Protein AF-A0A968DYU6-F1 (afdb_monomer_lite)

pLDDT: mean 92.17, std 3.69, range [79.81, 97.62]

Foldseek 3Di:
DVVVLLCVLQPDALVLDFPDAPPNSHLDQDKDWDCVDCDDVSDDTDIGGDPSRPPDDLCSLVVSVVVVVVCCVPVNDDDPVVVVRNVSNVVVSVD

Structure (mmCIF, N/CA/C/O backbone):
data_AF-A0A968DYU6-F1
#
_entry.id   AF-A0A968DYU6-F1
#
loop_
_atom_site.group_PDB
_atom_site.id
_atom_site.type_symbol
_atom_site.label_atom_id
_atom_site.label_alt_id
_atom_site.label_comp_id
_atom_site.label_asym_id
_atom_site.label_entity_id
_atom_site.label_seq_id
_atom_site.pdbx_PDB_ins_code
_atom_site.Cartn_x
_atom_site.Cartn_y
_atom_site.Cartn_z
_atom_site.occupancy
_atom_site.B_iso_or_equiv
_atom_site.auth_seq_id
_atom_site.auth_comp_id
_atom_site.auth_asym_id
_atom_site.auth_atom_id
_atom_site.pdbx_PDB_model_num
ATOM 1 N N . ALA A 1 1 ? 14.430 6.909 1.039 1.00 80.12 1 ALA A N 1
ATOM 2 C CA . ALA A 1 1 ? 13.462 6.714 2.141 1.00 80.12 1 ALA A CA 1
ATOM 3 C C . ALA A 1 1 ? 12.104 6.251 1.614 1.00 80.12 1 ALA A C 1
ATOM 5 O O . ALA A 1 1 ? 11.884 5.052 1.614 1.00 80.12 1 ALA A O 1
ATOM 6 N N . PHE A 1 2 ? 11.224 7.134 1.111 1.00 85.56 2 PHE A N 1
ATOM 7 C CA . PHE A 1 2 ? 9.896 6.710 0.621 1.00 85.56 2 PHE A CA 1
ATOM 8 C C . PHE A 1 2 ? 9.967 5.739 -0.566 1.00 85.56 2 PHE A C 1
ATOM 10 O O . PHE A 1 2 ? 9.328 4.699 -0.531 1.00 85.56 2 PHE A O 1
ATOM 17 N N . LYS A 1 3 ? 10.796 6.033 -1.577 1.00 87.38 3 LYS A N 1
ATOM 18 C CA . LYS A 1 3 ? 11.012 5.130 -2.719 1.00 87.38 3 LYS A CA 1
ATOM 19 C C . LYS A 1 3 ? 11.460 3.740 -2.270 1.00 87.38 3 LYS A C 1
ATOM 21 O O . LYS A 1 3 ? 10.888 2.756 -2.706 1.00 87.38 3 LYS A O 1
ATOM 26 N N . ASP A 1 4 ? 12.450 3.659 -1.384 1.00 88.62 4 ASP A N 1
ATOM 27 C CA . ASP A 1 4 ? 12.981 2.369 -0.922 1.00 88.62 4 ASP A CA 1
ATOM 28 C C . ASP A 1 4 ? 11.930 1.586 -0.123 1.00 88.62 4 ASP A C 1
ATOM 30 O O . ASP A 1 4 ? 11.811 0.374 -0.272 1.00 88.62 4 ASP A O 1
ATOM 34 N N . TRP A 1 5 ? 11.122 2.290 0.679 1.00 90.81 5 TRP A N 1
ATOM 35 C CA . TRP A 1 5 ? 9.969 1.708 1.362 1.00 90.81 5 TRP A CA 1
ATOM 36 C C . TRP A 1 5 ? 8.922 1.188 0.372 1.00 90.81 5 TRP A C 1
ATOM 38 O O . TRP A 1 5 ? 8.458 0.060 0.526 1.00 90.81 5 TRP A O 1
ATOM 48 N N . LEU A 1 6 ? 8.574 1.972 -0.653 1.00 88.94 6 LEU A N 1
ATOM 49 C CA . LEU A 1 6 ? 7.603 1.594 -1.679 1.00 88.94 6 LEU A CA 1
ATOM 50 C C . LEU A 1 6 ? 8.084 0.362 -2.444 1.00 88.94 6 LEU A C 1
ATOM 52 O O . LEU A 1 6 ? 7.346 -0.609 -2.566 1.00 88.94 6 LEU A O 1
ATOM 56 N N . GLU A 1 7 ? 9.331 0.367 -2.911 1.00 88.38 7 GLU A N 1
ATOM 57 C CA . GLU A 1 7 ? 9.906 -0.774 -3.620 1.00 88.38 7 GLU A CA 1
ATOM 58 C C . GLU A 1 7 ? 9.884 -2.025 -2.755 1.00 88.38 7 GLU A C 1
ATOM 60 O O . GLU A 1 7 ? 9.373 -3.045 -3.198 1.00 88.38 7 GLU A O 1
ATOM 65 N N . TRP A 1 8 ? 10.381 -1.942 -1.518 1.00 89.62 8 TRP A N 1
ATOM 66 C CA . TRP A 1 8 ? 10.483 -3.098 -0.635 1.00 89.62 8 TRP A CA 1
ATOM 67 C C . TRP A 1 8 ? 9.113 -3.641 -0.192 1.00 89.62 8 TRP A C 1
ATOM 69 O O . TRP A 1 8 ? 8.900 -4.854 -0.214 1.00 89.62 8 TRP A O 1
ATOM 79 N N . SER A 1 9 ? 8.169 -2.767 0.169 1.00 89.94 9 SER A N 1
ATOM 80 C CA . SER A 1 9 ? 6.821 -3.169 0.607 1.00 89.94 9 SER A CA 1
ATOM 81 C C . SER A 1 9 ? 5.981 -3.771 -0.523 1.00 89.94 9 SER A C 1
ATOM 83 O O . SER A 1 9 ? 5.143 -4.638 -0.269 1.00 89.94 9 SER A O 1
ATOM 85 N N . THR A 1 10 ? 6.235 -3.362 -1.770 1.00 88.06 10 THR A N 1
ATOM 86 C CA . THR A 1 10 ? 5.487 -3.818 -2.950 1.00 88.06 10 THR A CA 1
ATOM 87 C C . THR A 1 10 ? 6.163 -4.957 -3.718 1.00 88.06 10 THR A C 1
ATOM 89 O O . THR A 1 10 ? 5.593 -5.453 -4.690 1.00 88.06 10 THR A O 1
ATOM 92 N N . VAL A 1 11 ? 7.339 -5.438 -3.286 1.00 84.62 11 VAL A N 1
ATOM 93 C CA . VAL A 1 11 ? 8.012 -6.572 -3.943 1.00 84.62 11 VAL A CA 1
ATOM 94 C C . VAL A 1 11 ? 7.095 -7.795 -4.000 1.00 84.62 11 VAL A C 1
ATOM 96 O O . VAL A 1 11 ? 6.519 -8.236 -3.003 1.00 84.62 11 VAL A O 1
ATOM 99 N N . GLY A 1 12 ? 7.044 -8.420 -5.175 1.00 86.69 12 GLY A N 1
ATOM 100 C CA . GLY A 1 12 ? 6.391 -9.706 -5.372 1.00 86.69 12 GLY A CA 1
ATOM 101 C C . GLY A 1 12 ? 5.633 -9.766 -6.688 1.00 86.69 12 GLY A C 1
ATOM 102 O O . GLY A 1 12 ? 6.063 -9.211 -7.702 1.00 86.69 12 GLY A O 1
ATOM 103 N N . ARG A 1 13 ? 4.510 -10.490 -6.678 1.00 89.19 13 ARG A N 1
ATOM 104 C CA . ARG A 1 13 ? 3.598 -10.572 -7.823 1.00 89.19 13 ARG A CA 1
ATOM 105 C C . ARG A 1 13 ? 2.633 -9.393 -7.769 1.00 89.19 13 ARG A C 1
ATOM 107 O O . ARG A 1 13 ? 2.135 -9.076 -6.694 1.00 89.19 13 ARG A O 1
ATOM 114 N N . ALA A 1 14 ? 2.291 -8.837 -8.928 1.00 88.31 14 ALA A N 1
ATOM 115 C CA . ALA A 1 14 ? 1.318 -7.748 -9.040 1.00 88.31 14 ALA A CA 1
ATOM 116 C C . ALA A 1 14 ? -0.013 -8.068 -8.334 1.00 88.31 14 ALA A C 1
ATOM 118 O O . ALA A 1 14 ? -0.523 -7.256 -7.572 1.00 88.31 14 ALA A O 1
ATOM 119 N N . ARG A 1 15 ? -0.521 -9.299 -8.477 1.00 89.50 15 ARG A N 1
ATOM 120 C CA . ARG A 1 15 ? -1.753 -9.759 -7.806 1.00 89.50 15 ARG A CA 1
ATOM 121 C C . ARG A 1 15 ? -1.718 -9.734 -6.275 1.00 89.50 15 ARG A C 1
ATOM 123 O O . ARG A 1 15 ? -2.761 -9.853 -5.649 1.00 89.50 15 ARG A O 1
ATOM 130 N N . ASP A 1 16 ? -0.526 -9.687 -5.680 1.00 90.38 16 ASP A N 1
ATOM 131 C CA . ASP A 1 16 ? -0.376 -9.666 -4.228 1.00 90.38 16 ASP A CA 1
ATOM 132 C C . ASP A 1 16 ? -0.311 -8.224 -3.688 1.00 90.38 16 ASP A C 1
ATOM 134 O O . ASP A 1 16 ? -0.244 -8.050 -2.472 1.00 90.38 16 ASP A O 1
ATOM 138 N N . LEU A 1 17 ? -0.299 -7.193 -4.546 1.00 92.25 17 LEU A N 1
ATOM 139 C CA . LEU A 1 17 ? -0.340 -5.799 -4.102 1.00 92.25 17 LEU A CA 1
ATOM 140 C C . LEU A 1 17 ? -1.544 -5.563 -3.186 1.00 92.25 17 LEU A C 1
ATOM 142 O O . LEU A 1 17 ? -2.670 -5.943 -3.497 1.00 92.25 17 LEU A O 1
ATOM 146 N N . GLN A 1 18 ? -1.286 -4.929 -2.047 1.00 92.00 18 GLN A N 1
ATOM 147 C CA . GLN A 1 18 ? -2.307 -4.546 -1.085 1.00 92.00 18 GLN A CA 1
ATOM 148 C C . GLN A 1 18 ? -2.549 -3.050 -1.158 1.00 92.00 18 GLN A C 1
ATOM 150 O O . GLN A 1 18 ? -1.616 -2.275 -1.356 1.00 92.00 18 GLN A O 1
ATOM 155 N N . ILE A 1 19 ? -3.794 -2.658 -0.905 1.00 92.12 19 ILE A N 1
ATOM 156 C CA . ILE A 1 19 ? -4.206 -1.254 -0.858 1.00 92.12 19 ILE A CA 1
ATOM 157 C C . ILE A 1 19 ? -3.469 -0.449 0.226 1.00 92.12 19 ILE A C 1
ATOM 159 O O . ILE A 1 19 ? -3.417 0.775 0.184 1.00 92.12 19 ILE A O 1
ATOM 163 N N . MET A 1 20 ? -2.892 -1.127 1.221 1.00 92.19 20 MET A N 1
ATOM 164 C CA . MET A 1 20 ? -2.188 -0.485 2.322 1.00 92.19 20 MET A CA 1
ATOM 165 C C . MET A 1 20 ? -1.206 -1.424 3.012 1.00 92.19 20 MET A C 1
ATOM 167 O O . MET A 1 20 ? -1.373 -2.646 3.017 1.00 92.19 20 MET A O 1
ATOM 171 N N . TYR A 1 2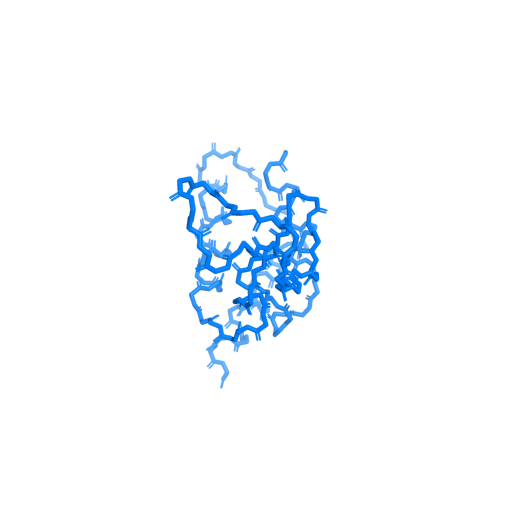1 ? -0.227 -0.801 3.659 1.00 93.12 21 TYR A N 1
ATOM 172 C CA . TYR A 1 21 ? 0.828 -1.440 4.429 1.00 93.12 21 TYR A CA 1
ATOM 173 C C . TYR A 1 21 ? 1.028 -0.669 5.732 1.00 93.12 21 TYR A C 1
ATOM 175 O O . TYR A 1 21 ? 0.733 0.526 5.813 1.00 93.12 21 TYR A O 1
ATOM 183 N N . GLY A 1 22 ? 1.545 -1.345 6.754 1.00 93.62 22 GLY A N 1
ATOM 184 C CA . GLY A 1 22 ? 2.027 -0.658 7.946 1.00 93.62 22 GLY A CA 1
ATOM 185 C C . GLY A 1 22 ? 3.239 0.225 7.629 1.00 93.62 22 GLY A C 1
ATOM 186 O O . GLY A 1 22 ? 3.862 0.113 6.569 1.00 93.62 22 GLY A O 1
ATOM 187 N N . LEU A 1 23 ? 3.594 1.123 8.550 1.00 90.50 23 LEU A N 1
ATOM 188 C CA . LEU A 1 23 ? 4.729 2.035 8.360 1.00 90.50 23 LEU A CA 1
ATOM 189 C C . LEU A 1 23 ? 6.057 1.280 8.182 1.00 90.50 23 LEU A C 1
ATOM 191 O O . LEU A 1 23 ? 6.936 1.752 7.464 1.00 90.50 23 LEU A O 1
ATOM 195 N N . GLY A 1 24 ? 6.188 0.092 8.777 1.00 91.56 24 GLY A N 1
ATOM 196 C CA . GLY A 1 24 ? 7.310 -0.825 8.588 1.00 91.56 24 GLY A CA 1
ATOM 197 C C . GLY A 1 24 ? 7.127 -1.793 7.416 1.00 91.56 24 GLY A C 1
ATOM 198 O O . GLY A 1 24 ? 7.880 -2.755 7.325 1.00 91.56 24 GLY A O 1
ATOM 199 N N . GLY A 1 25 ? 6.132 -1.569 6.547 1.00 90.88 25 GLY A N 1
ATOM 200 C CA . GLY A 1 25 ? 5.725 -2.417 5.418 1.00 90.88 25 GLY A CA 1
ATOM 201 C C . GLY A 1 25 ? 5.007 -3.704 5.822 1.00 90.88 25 GLY A C 1
ATOM 202 O O . GLY A 1 25 ? 4.969 -4.674 5.063 1.00 90.88 25 GLY A O 1
ATOM 203 N N . GLU A 1 26 ? 4.425 -3.735 7.020 1.00 92.31 26 GLU A N 1
ATOM 204 C CA . GLU A 1 26 ? 3.629 -4.857 7.490 1.00 92.31 26 GLU A CA 1
ATOM 205 C C . GLU A 1 26 ? 2.442 -5.111 6.553 1.00 92.31 26 GLU A C 1
ATOM 207 O O . GLU A 1 26 ? 1.639 -4.224 6.271 1.00 92.31 26 GLU A O 1
ATOM 212 N N . ARG A 1 27 ? 2.313 -6.362 6.107 1.00 91.62 27 ARG A N 1
ATOM 213 C CA . ARG A 1 27 ? 1.255 -6.824 5.191 1.00 91.62 27 ARG A CA 1
ATOM 214 C C . ARG A 1 27 ? 0.008 -7.335 5.899 1.00 91.62 27 ARG A C 1
ATOM 216 O O . ARG A 1 27 ? -1.041 -7.521 5.288 1.00 91.62 27 ARG A O 1
ATOM 223 N N . ARG A 1 28 ? 0.126 -7.632 7.192 1.00 92.94 28 ARG A N 1
ATOM 224 C CA . ARG A 1 28 ? -0.980 -8.104 8.027 1.00 92.94 28 ARG A CA 1
ATOM 225 C C . ARG A 1 28 ? -1.458 -6.944 8.875 1.00 92.94 28 ARG A C 1
ATOM 227 O O . ARG A 1 28 ? -0.763 -6.542 9.799 1.00 92.94 28 ARG A O 1
ATOM 234 N N . LEU A 1 29 ? -2.644 -6.445 8.555 1.00 95.38 29 LEU A N 1
ATOM 235 C CA . LEU A 1 29 ? -3.276 -5.326 9.248 1.00 95.38 29 LEU A CA 1
ATOM 236 C C . LEU A 1 29 ? -4.657 -5.742 9.754 1.00 95.38 29 LEU A C 1
ATOM 238 O O . LEU A 1 29 ? -5.618 -4.988 9.647 1.00 95.38 29 LEU A O 1
ATOM 242 N N . THR A 1 30 ? -4.761 -6.971 10.266 1.00 95.31 30 THR A N 1
ATOM 243 C CA . THR A 1 30 ? -6.006 -7.515 10.812 1.00 95.31 30 THR A CA 1
ATOM 244 C C . THR A 1 30 ? -6.614 -6.528 11.796 1.00 95.31 30 THR A C 1
ATOM 246 O O . THR A 1 30 ? -5.969 -6.142 12.770 1.00 95.31 30 THR A O 1
ATOM 249 N N . GLU A 1 31 ? -7.845 -6.114 11.514 1.00 96.12 31 GLU A N 1
ATOM 250 C CA . GLU A 1 31 ? -8.580 -5.232 12.404 1.00 96.12 31 GLU A CA 1
ATOM 251 C C . GLU A 1 31 ? -9.144 -6.029 13.579 1.00 96.12 31 GLU A C 1
ATOM 253 O O . GLU A 1 31 ? -9.752 -7.085 13.390 1.00 96.12 31 GLU A O 1
ATOM 258 N N . ILE A 1 32 ? -8.927 -5.524 14.791 1.00 96.69 32 ILE A N 1
ATOM 259 C CA . ILE A 1 32 ? -9.450 -6.101 16.029 1.00 96.69 32 ILE A CA 1
ATOM 260 C C . ILE A 1 32 ? -10.130 -5.022 16.867 1.00 96.69 32 ILE A C 1
ATOM 262 O O . ILE A 1 32 ? -9.733 -3.856 16.844 1.00 96.69 32 ILE A O 1
ATOM 266 N N . GLU A 1 33 ? -11.148 -5.422 17.624 1.00 97.62 33 GLU A N 1
ATOM 267 C CA . GLU A 1 33 ? -11.789 -4.574 18.628 1.00 97.62 33 GLU A CA 1
ATOM 268 C C . GLU A 1 33 ? -11.073 -4.697 19.977 1.00 97.62 33 GLU A C 1
ATOM 270 O O . GLU A 1 33 ? -10.654 -5.787 20.366 1.00 97.62 33 GLU A O 1
ATOM 275 N N . LEU A 1 34 ? -10.963 -3.576 20.691 1.00 97.50 34 LEU A N 1
ATOM 276 C CA . LEU A 1 34 ? -10.398 -3.480 22.039 1.00 97.50 34 LEU A CA 1
ATOM 277 C C . LEU A 1 34 ? -11.529 -3.152 23.030 1.00 97.50 34 LEU A C 1
ATOM 279 O O . LEU A 1 34 ? -11.787 -1.973 23.303 1.00 97.50 34 LEU A O 1
ATOM 283 N N . PRO A 1 35 ? -12.279 -4.162 23.518 1.00 96.75 35 PRO A N 1
ATOM 284 C CA . PRO A 1 35 ? -13.482 -3.955 24.325 1.00 96.75 35 PRO A CA 1
ATOM 285 C C . PRO A 1 35 ? -13.206 -3.284 25.677 1.00 96.75 35 PRO A C 1
ATOM 287 O O . PRO A 1 35 ? -14.111 -2.681 26.252 1.00 96.75 35 PRO A O 1
ATOM 290 N N . GLU A 1 36 ? -11.979 -3.359 26.182 1.00 96.94 36 GLU A N 1
ATOM 291 C CA . GLU A 1 36 ? -11.530 -2.727 27.420 1.00 96.94 36 GLU A CA 1
ATOM 292 C C . GLU A 1 36 ? -11.356 -1.206 27.305 1.00 96.94 36 GLU A C 1
ATOM 294 O O . GLU A 1 36 ? -11.364 -0.512 28.322 1.00 96.94 36 GLU A O 1
ATOM 299 N N . LEU A 1 37 ? -11.237 -0.665 26.088 1.00 97.31 37 LEU A N 1
ATOM 300 C CA . LEU A 1 37 ? -11.053 0.766 25.869 1.00 97.31 37 LEU A CA 1
ATOM 301 C C . LEU A 1 37 ? -12.399 1.478 25.682 1.00 97.31 37 LEU A C 1
ATOM 303 O O . LEU A 1 37 ? -13.248 1.071 24.890 1.00 97.31 37 LEU A O 1
ATOM 307 N N . GLU A 1 38 ? -12.584 2.587 26.401 1.00 96.50 38 GLU A N 1
ATOM 308 C CA . GLU A 1 38 ? -13.787 3.427 26.297 1.00 96.50 38 GLU A CA 1
ATOM 309 C C . GLU A 1 38 ? -13.841 4.237 24.992 1.00 96.50 38 GLU A C 1
ATOM 311 O O . GLU A 1 38 ? -14.920 4.570 24.507 1.00 96.50 38 GLU A O 1
ATOM 316 N N . GLY A 1 39 ? -12.673 4.513 24.411 1.00 96.94 39 GLY A N 1
ATOM 317 C CA . GLY A 1 39 ? -12.527 5.335 23.218 1.00 96.94 39 GLY A CA 1
ATOM 318 C C . GLY A 1 39 ? -12.661 6.832 23.487 1.00 96.94 39 GLY A C 1
ATOM 319 O O . GLY A 1 39 ? -13.028 7.292 24.569 1.00 96.94 39 GLY A O 1
ATOM 320 N N . TYR A 1 40 ? -12.307 7.633 22.485 1.00 96.12 40 TYR A N 1
ATOM 321 C CA . TYR A 1 40 ? -12.315 9.086 22.623 1.00 96.12 40 TYR A CA 1
ATOM 322 C C . TYR A 1 40 ? -13.748 9.609 22.782 1.00 96.12 40 TYR A C 1
ATOM 324 O O . TYR A 1 40 ? -14.600 9.362 21.927 1.00 96.12 40 TYR A O 1
ATOM 332 N N . ARG A 1 41 ? -14.013 10.342 23.874 1.00 97.06 41 ARG A N 1
ATOM 333 C CA . ARG A 1 41 ? -15.348 10.873 24.225 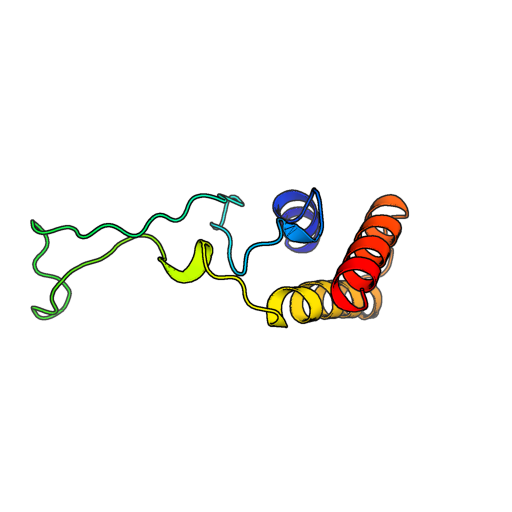1.00 97.06 41 ARG A CA 1
ATOM 334 C C . ARG A 1 41 ? -16.446 9.796 24.248 1.00 97.06 41 ARG A C 1
ATOM 336 O O . ARG A 1 41 ? -17.571 10.060 23.835 1.00 97.06 41 ARG A O 1
ATOM 343 N N . GLY A 1 42 ? -16.112 8.584 24.692 1.00 95.56 42 GLY A N 1
ATOM 344 C CA . GLY A 1 42 ? -17.057 7.465 24.748 1.00 95.56 42 GLY A CA 1
ATOM 345 C C . GLY A 1 42 ? -17.390 6.838 23.389 1.00 95.56 42 GLY A C 1
ATOM 346 O O . GLY A 1 42 ? -18.360 6.090 23.290 1.00 95.56 42 GLY A O 1
ATOM 347 N N . SER A 1 43 ? -16.628 7.141 22.330 1.00 96.12 43 SER A N 1
ATOM 348 C CA . SER A 1 43 ? -16.834 6.545 21.002 1.00 96.12 43 SER A CA 1
ATOM 349 C C . SER A 1 43 ? -16.449 5.068 21.007 1.00 96.12 43 SER A C 1
ATOM 351 O O . SER A 1 43 ? -15.294 4.731 21.261 1.00 96.12 43 SER A O 1
ATOM 353 N N . ARG A 1 44 ? -17.400 4.189 20.677 1.00 95.69 44 ARG A N 1
ATOM 354 C CA . ARG A 1 44 ? -17.204 2.734 20.666 1.00 95.69 44 ARG A CA 1
ATOM 355 C C . ARG A 1 44 ? -17.726 2.099 19.370 1.00 95.69 44 ARG A C 1
ATOM 357 O O . ARG A 1 44 ? -18.704 2.599 18.814 1.00 95.69 44 ARG A O 1
ATOM 364 N N . PRO A 1 45 ? -17.125 0.981 18.923 1.00 96.06 45 PRO A N 1
ATOM 365 C CA . PRO A 1 45 ? -15.970 0.309 19.531 1.00 96.06 45 PRO A CA 1
ATOM 366 C C . PRO A 1 45 ? -14.631 0.952 19.137 1.00 96.06 45 PRO A C 1
ATOM 368 O O . PRO A 1 45 ? -14.520 1.604 18.098 1.00 96.06 45 PRO A O 1
ATOM 371 N N . VAL A 1 46 ? -13.606 0.746 19.969 1.00 97.25 46 VAL A N 1
ATOM 372 C CA . VAL A 1 46 ? -12.218 1.080 19.623 1.00 97.25 46 VAL A CA 1
ATOM 373 C C . VAL A 1 46 ? -11.644 -0.061 18.797 1.00 97.25 46 VAL A C 1
ATOM 375 O O . VAL A 1 46 ? -11.700 -1.215 19.220 1.00 97.25 46 VAL A O 1
ATOM 378 N N . ARG A 1 47 ? -11.092 0.268 17.629 1.00 96.69 47 ARG A N 1
ATOM 379 C CA . ARG A 1 47 ? -10.463 -0.691 16.719 1.00 96.69 47 ARG A CA 1
ATOM 380 C C . ARG A 1 47 ? -9.016 -0.320 16.443 1.00 96.69 47 ARG A C 1
ATOM 382 O O . ARG A 1 47 ? -8.672 0.861 16.422 1.00 96.69 47 ARG A O 1
ATOM 389 N N . VAL A 1 48 ? -8.186 -1.334 16.226 1.00 95.00 48 VAL A N 1
ATOM 390 C CA . VAL A 1 48 ? -6.806 -1.190 15.742 1.00 95.00 48 VAL A CA 1
ATOM 391 C C . VAL A 1 48 ? -6.570 -2.146 14.581 1.00 95.00 48 VAL A C 1
ATOM 393 O O . VAL A 1 48 ? -7.161 -3.221 14.543 1.00 95.00 48 VAL A O 1
ATOM 396 N N . GLY A 1 49 ? -5.709 -1.753 13.642 1.00 94.44 49 GLY A N 1
ATOM 397 C CA . GLY A 1 49 ? -5.564 -2.414 12.342 1.00 94.44 49 GLY A CA 1
ATOM 398 C C . GLY A 1 49 ? -6.393 -1.714 11.264 1.00 94.44 49 GLY A C 1
ATOM 399 O O . GLY A 1 49 ? -6.778 -0.557 11.429 1.00 94.44 49 GLY A O 1
ATOM 400 N N . ASN A 1 50 ? -6.627 -2.391 10.142 1.00 94.81 50 ASN A N 1
ATOM 401 C CA . ASN A 1 50 ? -7.453 -1.874 9.058 1.00 94.81 50 ASN A CA 1
ATOM 402 C C . ASN A 1 50 ? -8.008 -3.016 8.197 1.00 94.81 50 ASN A C 1
ATOM 404 O O . ASN A 1 50 ? -7.264 -3.620 7.427 1.00 94.81 50 ASN A O 1
ATOM 408 N N . ALA A 1 51 ? -9.315 -3.285 8.272 1.00 93.19 51 ALA A N 1
ATOM 409 C CA . 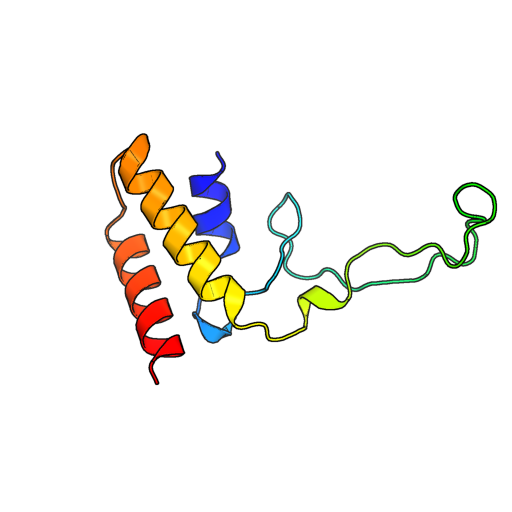ALA A 1 51 ? -9.942 -4.394 7.550 1.00 93.19 51 ALA A CA 1
ATOM 410 C C . ALA A 1 51 ? -9.830 -4.289 6.018 1.00 93.19 51 ALA A C 1
ATOM 412 O O . ALA A 1 51 ? -9.896 -5.313 5.328 1.00 93.19 51 ALA A O 1
ATOM 413 N N . ALA A 1 52 ? -9.602 -3.090 5.474 1.00 91.69 52 ALA A N 1
ATOM 414 C CA . ALA A 1 52 ? -9.463 -2.898 4.036 1.00 91.69 52 ALA A CA 1
ATOM 415 C C . ALA A 1 52 ? -8.187 -3.530 3.458 1.00 91.69 52 ALA A C 1
ATOM 417 O O . ALA A 1 52 ? -8.142 -3.786 2.261 1.00 91.69 52 ALA A O 1
ATOM 418 N N . TYR A 1 53 ? -7.195 -3.895 4.279 1.00 91.69 53 TYR A N 1
ATOM 419 C CA . TYR A 1 53 ? -5.946 -4.527 3.819 1.00 91.69 53 TYR A CA 1
ATOM 420 C C . TYR A 1 53 ? -6.125 -5.845 3.040 1.00 91.69 53 TYR A C 1
ATOM 422 O O . TYR A 1 53 ? -5.196 -6.300 2.368 1.00 91.69 53 TYR A O 1
ATOM 430 N N . SER A 1 54 ? -7.293 -6.480 3.185 1.00 88.88 54 SER A N 1
ATOM 431 C CA . SER A 1 54 ? -7.678 -7.728 2.516 1.00 88.88 54 SER A CA 1
ATOM 432 C C . SER A 1 54 ? -8.582 -7.513 1.300 1.00 88.88 54 SER A C 1
ATOM 434 O O . SER A 1 54 ? -8.879 -8.463 0.576 1.00 88.88 54 SER A O 1
ATOM 436 N N . GLN A 1 55 ? -9.037 -6.280 1.079 1.00 91.50 55 GLN A N 1
ATOM 437 C CA . GLN A 1 55 ? -9.899 -5.942 -0.041 1.00 91.50 55 GLN A CA 1
ATOM 438 C C . GLN A 1 55 ? -9.074 -5.832 -1.317 1.00 91.50 55 GLN A C 1
ATOM 440 O O . GLN A 1 55 ? -7.997 -5.238 -1.338 1.00 91.50 55 GLN A O 1
ATOM 445 N N . PHE A 1 56 ? -9.621 -6.379 -2.397 1.00 90.44 56 PHE A N 1
ATOM 446 C CA . PHE A 1 56 ? -9.100 -6.152 -3.732 1.00 90.44 56 PHE A CA 1
ATOM 447 C C . PHE A 1 56 ? -9.654 -4.827 -4.260 1.00 90.44 56 PHE A C 1
ATOM 449 O O . PHE A 1 56 ? -10.856 -4.712 -4.503 1.00 90.44 56 PHE A O 1
ATOM 456 N N . GLN A 1 57 ? -8.785 -3.829 -4.406 1.00 91.88 57 GLN A N 1
ATOM 457 C CA . GLN A 1 57 ? -9.112 -2.523 -4.978 1.00 91.88 57 GLN A CA 1
ATOM 458 C C . GLN A 1 57 ? -8.158 -2.248 -6.143 1.00 91.88 57 GLN A C 1
ATOM 460 O O . GLN A 1 57 ? -6.969 -2.539 -6.048 1.00 91.88 57 GLN A O 1
ATOM 465 N N . LEU A 1 58 ? -8.691 -1.759 -7.265 1.00 92.62 58 LEU A N 1
ATOM 466 C CA . LEU A 1 58 ? -7.937 -1.597 -8.518 1.00 92.62 58 LEU A CA 1
ATOM 467 C C . LEU A 1 58 ? -7.107 -0.306 -8.572 1.00 92.62 58 LEU A C 1
ATOM 469 O O . LEU A 1 58 ? -6.196 -0.192 -9.388 1.00 92.62 58 LEU A O 1
ATOM 473 N N . ASP A 1 59 ? -7.416 0.666 -7.722 1.00 93.38 59 ASP A N 1
ATOM 474 C CA . ASP A 1 59 ? -6.732 1.958 -7.653 1.00 93.38 59 ASP A CA 1
ATOM 475 C C . ASP A 1 59 ?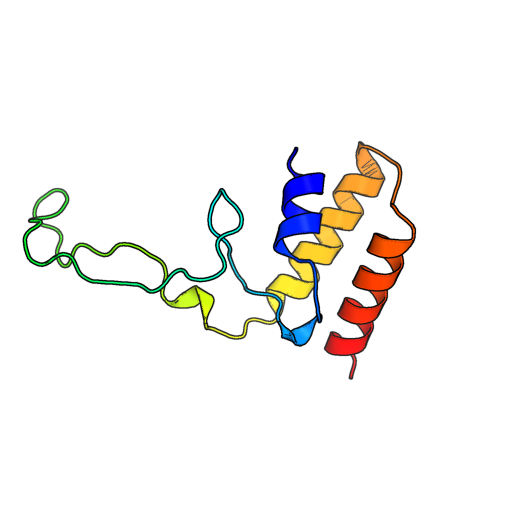 -5.254 1.828 -7.254 1.00 93.38 59 ASP A C 1
ATOM 477 O O . ASP A 1 59 ? -4.416 2.547 -7.797 1.00 93.38 59 ASP A O 1
ATOM 481 N N . ILE A 1 60 ? -4.902 0.851 -6.409 1.00 93.69 60 ILE A N 1
ATOM 482 C CA . ILE A 1 60 ? -3.522 0.620 -5.950 1.00 93.69 60 ILE A CA 1
ATOM 483 C C . ILE A 1 60 ? -2.506 0.497 -7.092 1.00 93.69 60 ILE A C 1
ATOM 485 O O . ILE A 1 60 ? -1.369 0.955 -6.972 1.00 93.69 60 ILE A O 1
ATOM 489 N N . TYR A 1 61 ? -2.896 -0.099 -8.219 1.00 94.25 61 TYR A N 1
ATOM 490 C CA . TYR A 1 61 ? -2.010 -0.246 -9.370 1.00 94.25 61 TYR A CA 1
ATOM 491 C C . TYR A 1 61 ? -1.673 1.110 -9.994 1.00 94.25 61 TYR A C 1
ATOM 493 O O . TYR A 1 61 ? -0.518 1.364 -10.339 1.00 94.25 61 TYR A O 1
ATOM 501 N N . GLY A 1 62 ? -2.668 1.996 -10.081 1.00 94.81 62 GLY A N 1
ATOM 502 C CA . GLY A 1 62 ? -2.487 3.376 -10.518 1.00 94.81 62 GLY A CA 1
ATOM 503 C C . GLY A 1 62 ? -1.606 4.163 -9.554 1.00 94.81 62 GLY A C 1
ATOM 504 O O . GLY A 1 62 ? -0.667 4.815 -9.998 1.00 94.81 62 GLY A O 1
ATOM 505 N N . GLU A 1 63 ? -1.835 4.031 -8.247 1.00 94.31 63 GLU A N 1
ATOM 506 C CA . GLU A 1 63 ? -1.056 4.723 -7.210 1.00 94.31 63 GLU A CA 1
ATOM 507 C C . GLU A 1 63 ? 0.433 4.331 -7.225 1.00 94.31 63 GLU A C 1
ATOM 509 O O . GLU A 1 63 ? 1.318 5.183 -7.092 1.00 94.31 63 GLU A O 1
ATOM 514 N N . VAL A 1 64 ? 0.746 3.046 -7.446 1.00 93.06 64 VAL A N 1
ATOM 515 C CA . VAL A 1 64 ? 2.135 2.569 -7.595 1.00 93.06 64 VAL A CA 1
ATOM 516 C C . VAL A 1 64 ? 2.790 3.162 -8.847 1.00 93.06 64 VAL A C 1
ATOM 518 O O . VAL A 1 64 ? 3.944 3.604 -8.792 1.00 93.06 64 VAL A O 1
ATOM 521 N N . LEU A 1 65 ? 2.067 3.194 -9.970 1.00 93.56 65 LEU A N 1
ATOM 522 C CA . LEU A 1 65 ? 2.561 3.760 -11.227 1.00 93.56 65 LEU A CA 1
ATOM 523 C C . LEU A 1 65 ? 2.750 5.279 -11.139 1.00 93.56 65 LEU A C 1
ATOM 525 O O . LEU A 1 65 ? 3.775 5.783 -11.603 1.00 93.56 65 LEU A O 1
ATOM 529 N N . ASP A 1 66 ? 1.819 6.001 -10.514 1.00 94.94 66 ASP A N 1
ATOM 530 C CA . ASP A 1 66 ? 1.919 7.449 -10.322 1.00 94.94 66 ASP A CA 1
ATOM 531 C C . ASP A 1 66 ? 3.073 7.797 -9.375 1.00 94.94 66 ASP A C 1
ATOM 533 O O . ASP A 1 66 ? 3.922 8.630 -9.696 1.00 94.94 66 ASP A O 1
ATOM 537 N N . SER A 1 67 ? 3.221 7.057 -8.273 1.00 92.81 67 SER A N 1
ATOM 538 C CA . SER A 1 67 ? 4.364 7.198 -7.362 1.00 92.81 67 SER A CA 1
ATOM 539 C C . SER A 1 67 ? 5.703 6.999 -8.084 1.00 92.81 67 SER A C 1
ATOM 541 O O . SER A 1 67 ? 6.641 7.785 -7.905 1.00 92.81 67 SER A O 1
ATOM 543 N N . ALA A 1 68 ? 5.801 5.977 -8.941 1.00 91.50 68 ALA A N 1
ATOM 544 C CA . ALA A 1 68 ? 6.988 5.732 -9.756 1.00 91.50 68 ALA A CA 1
ATOM 545 C C . ALA A 1 68 ? 7.226 6.850 -10.790 1.00 91.50 68 ALA A C 1
ATOM 547 O O . ALA A 1 68 ? 8.370 7.275 -10.994 1.00 91.50 68 ALA A O 1
ATOM 548 N N . HIS A 1 69 ? 6.162 7.356 -11.420 1.00 92.38 69 HIS A N 1
ATOM 549 C CA . HIS A 1 69 ? 6.222 8.478 -12.355 1.00 92.38 69 HIS A CA 1
ATOM 550 C C . HIS A 1 69 ? 6.742 9.751 -11.676 1.00 92.38 69 HIS A C 1
ATOM 552 O O . HIS A 1 69 ? 7.696 10.365 -12.166 1.00 92.38 69 HIS A O 1
ATOM 558 N N . LEU A 1 70 ? 6.165 10.124 -10.531 1.00 93.62 70 LEU A N 1
ATOM 559 C CA . LEU A 1 70 ? 6.566 11.290 -9.747 1.00 93.62 70 LEU A CA 1
ATOM 560 C C . LEU A 1 70 ? 8.025 11.184 -9.297 1.00 93.62 70 LEU A C 1
ATOM 562 O O . LEU A 1 70 ? 8.787 12.143 -9.453 1.00 93.62 70 LEU A O 1
ATOM 566 N N . TYR A 1 71 ? 8.452 10.012 -8.819 1.00 91.06 71 TYR A N 1
ATOM 567 C CA . TYR A 1 71 ? 9.849 9.782 -8.452 1.00 91.06 71 TYR A CA 1
ATOM 568 C C . TYR A 1 71 ? 10.793 10.000 -9.641 1.00 91.06 71 TYR A C 1
ATOM 570 O O . TYR A 1 71 ? 11.756 10.765 -9.544 1.00 91.06 71 TYR A O 1
ATOM 578 N N . ARG A 1 72 ? 10.486 9.400 -10.798 1.00 91.06 72 ARG A N 1
ATOM 579 C CA . ARG A 1 72 ? 11.283 9.577 -12.019 1.00 91.06 72 ARG A CA 1
ATOM 580 C C . ARG A 1 72 ? 11.347 11.040 -12.453 1.00 91.06 72 ARG A C 1
ATOM 582 O O . ARG A 1 72 ? 12.401 11.492 -12.895 1.00 91.06 72 ARG A O 1
ATOM 589 N N . LYS A 1 73 ? 10.226 11.758 -12.362 1.00 93.12 73 LYS A N 1
ATOM 590 C CA . LYS A 1 73 ? 10.092 13.146 -12.812 1.00 93.12 73 LYS A CA 1
ATOM 591 C C . LYS A 1 73 ? 10.900 14.125 -11.961 1.00 93.12 73 LYS A C 1
ATOM 593 O O . LYS A 1 73 ? 11.469 15.059 -12.518 1.00 93.12 73 LYS A O 1
ATOM 598 N N . PHE A 1 74 ? 10.932 13.933 -10.643 1.00 92.69 74 PHE A N 1
ATOM 599 C CA . PHE A 1 74 ? 11.485 14.927 -9.715 1.00 92.69 74 PHE A CA 1
ATOM 600 C C . PHE A 1 74 ? 12.803 14.528 -9.050 1.00 92.69 74 PHE A C 1
ATOM 602 O O . PHE A 1 74 ? 13.568 15.410 -8.671 1.00 92.69 74 PHE A O 1
ATOM 609 N N . VAL A 1 75 ? 13.081 13.232 -8.897 1.00 90.19 75 VAL A N 1
ATOM 610 C CA . VAL A 1 75 ? 14.309 12.735 -8.249 1.00 90.19 75 VAL A CA 1
ATOM 611 C C . VAL A 1 75 ? 15.279 12.168 -9.283 1.00 90.19 75 VAL A C 1
ATOM 613 O O . VAL A 1 75 ? 16.472 12.458 -9.240 1.00 90.19 75 VAL A O 1
ATOM 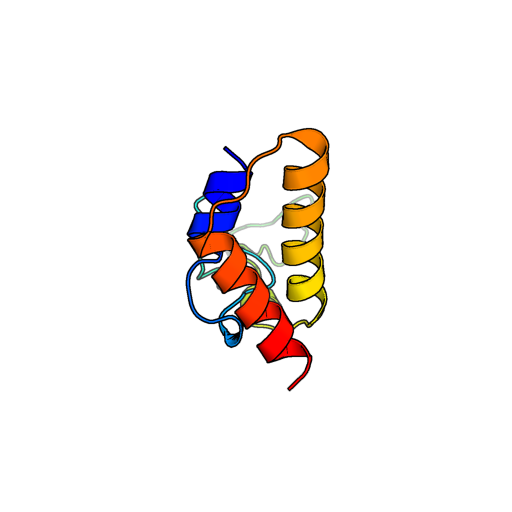616 N N . GLY A 1 76 ? 14.758 11.420 -10.256 1.00 83.69 76 GLY A N 1
ATOM 617 C CA . GLY A 1 76 ? 15.550 10.806 -11.316 1.00 83.69 76 GLY A CA 1
ATOM 618 C C . GLY A 1 76 ? 16.094 9.422 -10.950 1.00 83.69 76 GLY A C 1
ATOM 619 O O . GLY A 1 76 ? 16.164 9.035 -9.787 1.00 83.69 76 GLY A O 1
ATOM 620 N N . GLY A 1 77 ? 16.468 8.667 -11.987 1.00 79.81 77 GLY A N 1
ATOM 621 C CA . GLY A 1 77 ? 16.858 7.261 -11.873 1.00 79.81 77 GLY A CA 1
ATOM 622 C C . GLY A 1 77 ? 15.656 6.331 -11.690 1.00 79.81 77 GLY A C 1
ATOM 623 O O . GLY A 1 77 ? 14.687 6.645 -11.009 1.00 79.81 77 GLY A O 1
ATOM 624 N N . MET A 1 78 ? 15.696 5.172 -12.337 1.00 82.88 78 MET A N 1
ATOM 625 C CA . MET A 1 78 ? 14.763 4.082 -12.075 1.00 82.88 78 MET A CA 1
ATOM 626 C C . MET A 1 78 ? 15.524 2.788 -12.267 1.00 82.88 78 MET A C 1
ATOM 628 O O . MET A 1 78 ? 16.154 2.593 -13.306 1.00 82.88 78 MET A O 1
ATOM 632 N N . ASP A 1 79 ? 15.502 1.948 -11.244 1.00 85.88 79 ASP A N 1
ATOM 633 C CA . ASP A 1 79 ? 16.175 0.666 -11.302 1.00 85.88 79 ASP A CA 1
ATOM 634 C C . ASP A 1 79 ? 15.523 -0.238 -12.366 1.00 85.88 79 ASP A C 1
ATOM 636 O O . ASP A 1 79 ? 14.300 -0.244 -12.538 1.00 85.88 79 ASP A O 1
ATOM 640 N N . ALA A 1 80 ? 16.340 -0.986 -13.112 1.00 89.56 80 ALA A N 1
ATOM 641 C CA . ALA A 1 80 ? 15.856 -1.822 -14.209 1.00 89.56 80 ALA A CA 1
ATOM 642 C C . ALA A 1 80 ? 14.970 -2.979 -13.715 1.00 89.56 80 ALA A C 1
ATOM 644 O O . ALA A 1 80 ? 14.017 -3.358 -14.399 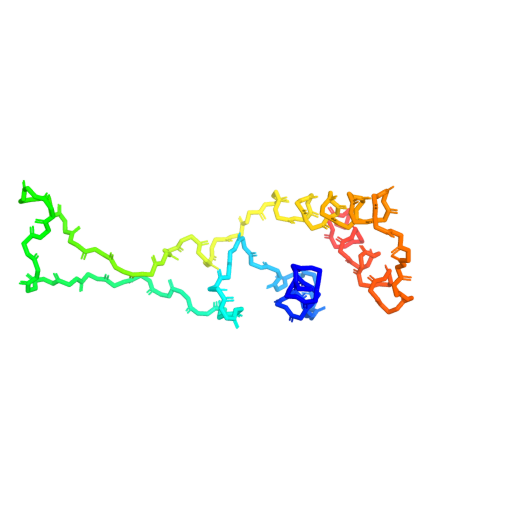1.00 89.56 80 ALA A O 1
ATOM 645 N N . GLN A 1 81 ? 15.248 -3.522 -12.527 1.00 89.06 81 GLN A N 1
ATOM 646 C CA . GLN A 1 81 ? 14.432 -4.563 -11.908 1.00 89.06 81 GLN A CA 1
ATOM 647 C C . GLN A 1 81 ? 13.084 -3.994 -11.462 1.00 89.06 81 GLN A C 1
ATOM 649 O O . GLN A 1 81 ? 12.050 -4.635 -11.673 1.00 89.06 81 GLN A O 1
ATOM 654 N N . TYR A 1 82 ? 13.077 -2.780 -10.903 1.00 88.38 82 TYR A N 1
ATOM 655 C CA . TYR A 1 82 ? 11.830 -2.106 -10.547 1.00 88.38 82 TYR A CA 1
ATOM 656 C C . TYR A 1 82 ? 10.997 -1.751 -11.786 1.00 88.38 82 TYR A C 1
ATOM 658 O O . TYR A 1 82 ? 9.790 -1.971 -11.794 1.00 88.38 82 TYR A O 1
ATOM 666 N N . TRP A 1 83 ? 11.624 -1.323 -12.887 1.00 91.31 83 TRP A N 1
ATOM 667 C CA . TRP A 1 83 ? 10.920 -1.110 -14.157 1.00 91.31 83 TRP A CA 1
ATOM 668 C C . TRP A 1 83 ? 10.229 -2.383 -14.670 1.00 91.31 83 TRP A C 1
ATOM 670 O O . TRP A 1 83 ? 9.050 -2.347 -15.014 1.00 91.31 83 TRP A O 1
ATOM 680 N N . GLN A 1 84 ? 10.919 -3.528 -14.650 1.00 92.81 84 GLN A N 1
ATOM 681 C CA . GLN A 1 84 ? 10.315 -4.818 -15.017 1.00 92.81 84 GLN A CA 1
ATOM 682 C C . GLN A 1 84 ? 9.156 -5.206 -14.091 1.00 92.81 84 GLN A C 1
ATOM 684 O O . GLN A 1 84 ? 8.196 -5.839 -14.525 1.00 92.81 84 GLN A O 1
ATOM 689 N N . TYR A 1 85 ? 9.237 -4.854 -12.807 1.00 92.44 85 TYR A N 1
ATOM 690 C CA . TYR A 1 85 ? 8.126 -5.040 -11.881 1.00 92.44 85 TYR A CA 1
ATOM 691 C C . TYR A 1 85 ? 6.912 -4.186 -12.269 1.00 92.44 85 TYR A C 1
ATOM 693 O O . TYR A 1 85 ? 5.812 -4.729 -12.347 1.00 92.44 85 TYR A O 1
ATOM 701 N N . LEU A 1 86 ? 7.107 -2.904 -12.592 1.00 93.00 86 LEU A N 1
ATOM 702 C CA . LEU A 1 86 ? 6.024 -2.024 -13.045 1.00 93.00 86 LEU A CA 1
ATOM 703 C C . LEU A 1 86 ? 5.373 -2.531 -14.340 1.00 93.00 86 LEU A C 1
ATOM 705 O O . LEU A 1 86 ? 4.156 -2.468 -14.466 1.00 93.00 86 LEU A O 1
ATOM 709 N N . GLN A 1 87 ? 6.150 -3.097 -15.271 1.00 94.44 87 GLN A N 1
ATOM 710 C CA . GLN A 1 87 ? 5.598 -3.738 -16.472 1.00 94.44 87 GLN A CA 1
ATOM 711 C C . GLN A 1 87 ? 4.678 -4.910 -16.115 1.00 94.44 87 GLN A C 1
ATOM 713 O O . GLN A 1 87 ? 3.543 -4.939 -16.568 1.00 94.44 87 GLN A O 1
ATOM 718 N N . ARG A 1 88 ? 5.102 -5.805 -15.210 1.00 94.50 88 ARG A N 1
ATOM 719 C CA . ARG A 1 88 ? 4.247 -6.906 -14.725 1.00 94.50 88 ARG A CA 1
ATOM 720 C C . ARG A 1 88 ? 2.983 -6.420 -14.016 1.00 94.50 88 ARG A C 1
ATOM 722 O O . ARG A 1 88 ? 1.982 -7.129 -14.012 1.00 94.50 88 ARG A O 1
ATOM 729 N N . VAL A 1 89 ? 3.043 -5.258 -13.362 1.00 94.69 89 VAL A N 1
ATOM 730 C CA . VAL A 1 89 ? 1.865 -4.616 -12.769 1.00 94.69 89 VAL A CA 1
ATOM 731 C C . VAL A 1 89 ? 0.901 -4.155 -13.856 1.00 94.69 89 VAL A C 1
ATOM 733 O O . VAL A 1 89 ? -0.285 -4.439 -13.747 1.00 94.69 89 VAL A O 1
ATOM 736 N N . VAL A 1 90 ? 1.400 -3.503 -14.909 1.00 95.44 90 VAL A N 1
ATOM 737 C CA . VAL A 1 90 ? 0.572 -3.098 -16.053 1.00 95.44 90 VAL A CA 1
ATOM 738 C C . VAL A 1 90 ? -0.039 -4.319 -16.735 1.00 95.44 90 VAL A C 1
ATOM 740 O O . VAL A 1 90 ? -1.253 -4.339 -16.903 1.00 95.44 90 VAL A O 1
ATOM 743 N N . ASP A 1 91 ? 0.765 -5.339 -17.047 1.00 95.75 91 ASP A N 1
ATOM 744 C CA . ASP A 1 91 ? 0.314 -6.580 -17.692 1.00 95.75 91 ASP A CA 1
ATOM 745 C C . ASP A 1 91 ? -0.829 -7.233 -16.897 1.00 95.75 91 ASP A C 1
ATOM 747 O O . ASP A 1 91 ? -1.872 -7.554 -17.450 1.00 95.75 91 ASP A O 1
ATOM 751 N N . PHE A 1 92 ? -0.692 -7.321 -15.569 1.00 94.06 92 PHE A N 1
ATOM 752 C CA . PHE A 1 92 ? -1.735 -7.873 -14.700 1.00 94.06 92 PHE A CA 1
ATOM 753 C C . PHE A 1 92 ? -3.064 -7.099 -14.739 1.00 94.06 92 PHE A C 1
ATOM 755 O O . PHE A 1 92 ? -4.110 -7.688 -14.492 1.00 94.06 92 PHE A O 1
ATOM 762 N N . VAL A 1 93 ? -3.031 -5.785 -14.973 1.00 93.50 93 VAL A N 1
ATOM 763 C CA . VAL A 1 93 ? -4.240 -4.944 -14.998 1.00 93.50 93 VAL A CA 1
ATOM 764 C C . VAL A 1 93 ? -4.931 -4.979 -16.362 1.00 93.50 93 VAL A C 1
ATOM 766 O O . VAL A 1 93 ? -6.136 -4.742 -16.429 1.00 93.50 93 VAL A O 1
ATOM 769 N N . ILE A 1 94 ? -4.177 -5.211 -17.440 1.00 94.25 94 ILE A N 1
ATOM 770 C CA . ILE A 1 94 ? -4.709 -5.229 -18.812 1.00 94.25 94 ILE A CA 1
ATOM 771 C C . ILE A 1 94 ? -5.150 -6.623 -19.280 1.00 94.25 94 ILE A C 1
ATOM 773 O O . ILE A 1 94 ? -5.883 -6.694 -20.268 1.00 94.25 94 ILE A O 1
ATOM 777 N N . ASP A 1 95 ? -4.702 -7.684 -18.602 1.00 88.94 95 ASP A N 1
ATOM 778 C CA . ASP A 1 95 ? -5.171 -9.069 -18.773 1.00 88.94 95 ASP A CA 1
ATOM 779 C C . ASP A 1 95 ? -6.592 -9.274 -18.209 1.00 88.94 95 ASP A C 1
ATOM 781 O O . ASP A 1 95 ? -7.404 -9.948 -18.891 1.00 88.94 95 ASP A O 1
#

Sequence (95 aa):
AFKDWLEWSTVGRARDLQIMYGLGGERRLTEIELPELEGYRGSRPVRVGNAAYSQFQLDIYGEVLDSAHLYRKFVGGMDAQYWQYLQRVVDFVID

Secondary structure (DSSP, 8-state):
-HHHHHHHHH-S-GGG--S---TT--S----EE-TT---GGG-S--EES-GGGGS--SHHHHHHHHHHHHHHHHT----HHHHHHHHHHHHHHH-

Radius of gyration: 16.78 Å; chains: 1; bounding box: 34×26×46 Å